Protein AF-A0A7V5I8W8-F1 (afdb_monomer)

Structure (mmCIF, N/CA/C/O backbone):
data_AF-A0A7V5I8W8-F1
#
_entry.id   AF-A0A7V5I8W8-F1
#
loop_
_atom_site.group_PDB
_atom_site.id
_atom_site.type_symbol
_atom_site.label_atom_id
_atom_site.label_alt_id
_atom_site.label_comp_id
_atom_site.label_asym_id
_atom_site.label_entity_id
_atom_site.label_seq_id
_atom_site.pdbx_PDB_ins_code
_atom_site.Cartn_x
_atom_site.Cartn_y
_atom_site.Cartn_z
_atom_site.occupancy
_atom_site.B_iso_or_equiv
_atom_site.auth_seq_id
_atom_site.auth_comp_id
_atom_site.auth_asym_id
_atom_site.auth_atom_id
_atom_site.pdbx_PDB_model_num
ATOM 1 N N . MET A 1 1 ? 27.891 -15.766 -17.440 1.00 59.84 1 MET A N 1
ATOM 2 C CA . MET A 1 1 ? 27.520 -15.844 -18.875 1.00 59.84 1 MET A CA 1
ATOM 3 C C . MET A 1 1 ? 27.123 -17.265 -19.330 1.00 59.84 1 MET A C 1
ATOM 5 O O . MET A 1 1 ? 27.283 -17.598 -20.494 1.00 59.84 1 MET A O 1
ATOM 9 N N . GLY A 1 2 ? 26.590 -18.128 -18.445 1.00 80.56 2 GLY A N 1
ATOM 10 C CA . GLY A 1 2 ? 26.249 -19.521 -18.799 1.00 80.56 2 GLY A CA 1
ATOM 11 C C . GLY A 1 2 ? 24.823 -19.731 -19.323 1.00 80.56 2 GLY A C 1
ATOM 12 O O . GLY A 1 2 ? 24.598 -20.630 -20.124 1.00 80.56 2 GLY A O 1
ATOM 13 N N . ILE A 1 3 ? 23.874 -18.893 -18.898 1.00 82.19 3 ILE A N 1
ATOM 14 C CA . ILE A 1 3 ? 22.446 -19.028 -19.232 1.00 82.19 3 ILE A CA 1
ATOM 15 C C . ILE A 1 3 ? 22.218 -18.814 -20.732 1.00 82.19 3 ILE A C 1
ATOM 17 O O . ILE A 1 3 ? 21.614 -19.659 -21.382 1.00 82.19 3 ILE A O 1
ATOM 21 N N . GLU A 1 4 ? 22.790 -17.751 -21.299 1.00 79.12 4 GLU A N 1
ATOM 22 C CA . GLU A 1 4 ? 22.712 -17.460 -22.736 1.00 79.12 4 GLU A CA 1
ATOM 23 C C . GLU A 1 4 ? 23.287 -18.600 -23.590 1.00 79.12 4 GLU A C 1
ATOM 25 O O . GLU A 1 4 ? 22.655 -19.047 -24.545 1.00 79.12 4 GLU A O 1
ATOM 30 N N . LYS A 1 5 ? 24.450 -19.139 -23.198 1.00 82.38 5 LYS A N 1
ATOM 31 C CA . LYS A 1 5 ? 25.097 -20.252 -23.902 1.00 82.38 5 LYS A CA 1
ATOM 32 C C . LYS A 1 5 ? 24.243 -21.525 -23.874 1.00 82.38 5 LYS A C 1
ATOM 34 O O . LYS A 1 5 ? 24.032 -22.136 -24.914 1.00 82.38 5 LYS A O 1
ATOM 39 N N . ARG A 1 6 ? 23.706 -21.895 -22.704 1.00 86.31 6 ARG A N 1
ATOM 40 C CA . ARG A 1 6 ? 22.826 -23.068 -22.544 1.00 86.31 6 ARG A CA 1
ATOM 41 C C . ARG A 1 6 ? 21.511 -22.934 -23.314 1.00 86.31 6 ARG A C 1
ATOM 43 O O . ARG A 1 6 ? 20.995 -23.935 -23.799 1.00 86.31 6 ARG A O 1
ATOM 50 N N . LEU A 1 7 ? 20.964 -21.721 -23.398 1.00 84.50 7 LEU A N 1
ATOM 51 C CA . LEU A 1 7 ? 19.738 -21.439 -24.144 1.00 84.50 7 LEU A CA 1
ATOM 52 C C . LEU A 1 7 ? 19.969 -21.559 -25.652 1.00 84.50 7 LEU A C 1
ATOM 54 O O . LEU A 1 7 ? 19.224 -22.286 -26.300 1.00 84.50 7 LEU A O 1
ATOM 58 N N . ARG A 1 8 ? 21.042 -20.963 -26.189 1.00 83.38 8 ARG A N 1
ATOM 59 C CA . ARG A 1 8 ? 21.397 -21.094 -27.615 1.00 83.38 8 ARG A CA 1
ATOM 60 C C . ARG A 1 8 ? 21.755 -22.526 -28.025 1.00 83.38 8 ARG A C 1
ATOM 62 O O . ARG A 1 8 ? 21.422 -22.937 -29.127 1.00 83.38 8 ARG A O 1
ATOM 69 N N . GLU A 1 9 ? 22.401 -23.300 -27.148 1.00 87.12 9 GLU A N 1
ATOM 70 C CA . GLU A 1 9 ? 22.707 -24.722 -27.400 1.00 87.12 9 GLU A CA 1
ATOM 71 C C . GLU A 1 9 ? 21.440 -25.582 -27.552 1.00 87.12 9 GLU A C 1
ATOM 73 O O . GLU A 1 9 ? 21.458 -26.590 -28.253 1.00 87.12 9 GLU A O 1
ATOM 78 N N . ARG A 1 10 ? 20.345 -25.205 -26.881 1.00 86.88 10 ARG A N 1
ATOM 79 C CA . ARG A 1 10 ? 19.112 -26.001 -26.800 1.00 86.88 10 ARG A CA 1
ATOM 80 C C . ARG A 1 10 ? 17.984 -25.465 -27.682 1.00 86.88 10 ARG A C 1
ATOM 82 O O . ARG A 1 10 ? 17.092 -26.227 -28.038 1.00 86.88 10 ARG A O 1
ATOM 89 N N . ILE A 1 11 ? 18.023 -24.179 -28.016 1.00 87.12 11 ILE A N 1
ATOM 90 C CA . ILE A 1 11 ? 17.066 -23.478 -28.871 1.00 87.12 11 ILE A CA 1
ATOM 91 C C . ILE A 1 11 ? 17.888 -22.567 -29.807 1.00 87.12 11 ILE A C 1
ATOM 93 O O . ILE A 1 11 ? 18.217 -21.435 -29.439 1.00 87.12 11 ILE A O 1
ATOM 97 N N . PRO A 1 12 ? 18.280 -23.062 -30.995 1.00 80.94 12 PRO A N 1
ATOM 98 C CA . PRO A 1 12 ? 19.233 -22.379 -31.876 1.00 80.94 12 PRO A CA 1
ATOM 99 C C . PRO A 1 12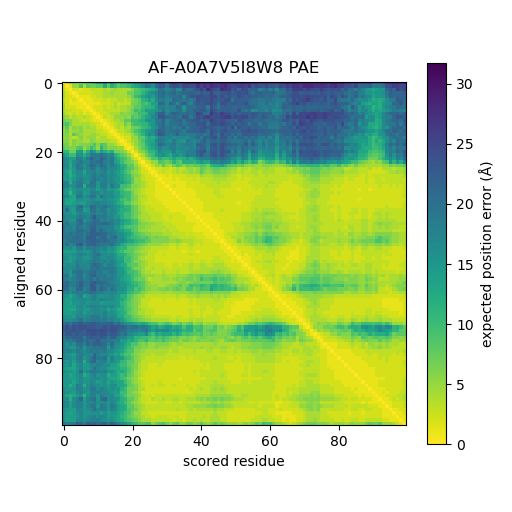 ? 18.681 -21.111 -32.552 1.00 80.94 12 PRO A C 1
ATOM 101 O O . PRO A 1 12 ? 19.453 -20.356 -33.132 1.00 80.94 12 PRO A O 1
ATOM 104 N N . GLU A 1 13 ? 17.374 -20.850 -32.461 1.00 89.62 13 GLU A N 1
ATOM 105 C CA . GLU A 1 13 ? 16.707 -19.651 -32.999 1.00 89.62 13 GLU A CA 1
ATOM 106 C C . GLU A 1 13 ? 16.739 -18.428 -32.054 1.00 89.62 13 GLU A C 1
ATOM 108 O O . GLU A 1 13 ? 16.243 -17.362 -32.409 1.00 89.62 13 GLU A O 1
ATOM 113 N N . ILE A 1 14 ? 17.331 -18.539 -30.854 1.00 82.69 14 ILE A N 1
ATOM 114 C CA . ILE A 1 14 ? 17.431 -17.413 -29.906 1.00 82.69 14 ILE A CA 1
ATOM 115 C C . ILE A 1 14 ? 18.504 -16.412 -30.357 1.00 82.69 14 ILE A C 1
ATOM 117 O O . ILE A 1 14 ? 19.706 -16.665 -30.241 1.00 82.69 14 ILE A O 1
ATOM 121 N N . GLU A 1 15 ? 18.059 -15.229 -30.778 1.00 81.25 15 GLU A N 1
ATOM 122 C CA . GLU A 1 15 ? 18.922 -14.125 -31.213 1.00 81.25 15 GLU A CA 1
ATOM 123 C C . GLU A 1 15 ? 19.662 -13.461 -30.032 1.00 81.25 15 GLU A C 1
ATOM 125 O O . GLU A 1 15 ? 20.892 -13.342 -30.033 1.00 81.25 15 GLU A O 1
ATOM 130 N N . 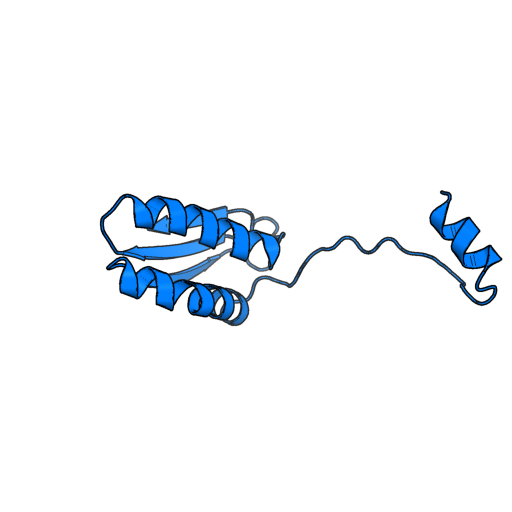SER A 1 16 ? 18.948 -13.100 -28.959 1.00 77.44 16 SER A N 1
ATOM 131 C CA . SER A 1 16 ? 19.538 -12.496 -27.756 1.00 77.44 16 SER A CA 1
ATOM 132 C C . SER A 1 16 ? 18.791 -12.878 -26.478 1.00 77.44 16 SER A C 1
ATOM 134 O O . SER A 1 16 ? 17.595 -13.162 -26.495 1.00 77.44 16 SER A O 1
ATOM 136 N N . VAL A 1 17 ? 19.516 -12.905 -25.357 1.00 77.19 17 VAL A N 1
ATOM 137 C CA . VAL A 1 17 ? 18.947 -13.128 -24.026 1.00 77.19 17 VAL A CA 1
ATOM 138 C C . VAL A 1 17 ? 19.166 -11.860 -23.219 1.00 77.19 17 VAL A C 1
ATOM 140 O O . VAL A 1 17 ? 20.302 -11.492 -22.931 1.00 77.19 17 VAL A O 1
ATOM 143 N N . VAL A 1 18 ? 18.075 -11.197 -22.848 1.00 77.75 18 VAL A N 1
ATOM 144 C CA . VAL A 1 18 ? 18.115 -9.999 -22.007 1.00 77.75 18 VAL A CA 1
ATOM 145 C C . VAL A 1 18 ? 17.636 -10.374 -20.613 1.00 77.75 18 VAL A C 1
ATOM 147 O O . VAL A 1 18 ? 16.585 -10.993 -20.451 1.00 77.75 18 VAL A O 1
ATOM 150 N N . ALA A 1 19 ? 18.415 -10.009 -19.597 1.00 67.50 19 ALA A N 1
ATOM 151 C CA . ALA A 1 19 ? 17.939 -10.050 -18.224 1.00 67.50 19 ALA A CA 1
ATOM 152 C C . ALA A 1 19 ? 16.940 -8.903 -18.044 1.00 67.50 19 ALA A C 1
ATOM 154 O O . ALA A 1 19 ? 17.321 -7.736 -18.086 1.00 67.50 19 ALA A O 1
ATOM 155 N N . VAL A 1 20 ? 15.662 -9.236 -17.889 1.00 71.25 20 VAL A N 1
ATOM 156 C CA . VAL A 1 20 ? 14.655 -8.256 -17.490 1.00 71.25 20 VAL A CA 1
ATOM 157 C C . VAL A 1 20 ? 14.853 -8.026 -15.997 1.00 71.25 20 VAL A C 1
ATOM 159 O O . VAL A 1 20 ? 14.684 -8.951 -15.204 1.00 71.25 20 VAL A O 1
ATOM 162 N N . GLU A 1 21 ? 15.261 -6.819 -15.608 1.00 63.62 21 GLU A N 1
ATOM 163 C CA . GLU A 1 21 ? 15.093 -6.408 -14.218 1.00 63.62 21 GLU A CA 1
ATOM 164 C C . GLU A 1 21 ? 13.589 -6.389 -13.947 1.00 63.62 21 GLU A C 1
ATOM 166 O O . GLU A 1 21 ? 12.836 -5.757 -14.689 1.00 63.62 21 GLU A O 1
ATOM 171 N N . ASP A 1 22 ? 13.148 -7.110 -12.916 1.00 59.59 22 ASP A N 1
ATOM 172 C CA . ASP A 1 22 ? 11.788 -7.032 -12.384 1.00 59.59 22 ASP A CA 1
ATOM 173 C C . ASP A 1 22 ? 11.579 -5.607 -11.836 1.00 59.59 22 ASP A C 1
ATOM 175 O O . ASP A 1 22 ? 11.635 -5.343 -10.637 1.00 59.59 22 ASP A O 1
ATOM 179 N N . ALA A 1 23 ? 11.381 -4.638 -12.734 1.00 60.78 23 ALA A N 1
ATOM 180 C CA . ALA A 1 23 ? 11.102 -3.248 -12.386 1.00 60.78 23 ALA A CA 1
ATOM 181 C C . ALA A 1 23 ? 9.732 -3.109 -11.691 1.00 60.78 23 ALA A C 1
ATOM 183 O O . ALA A 1 23 ? 9.392 -2.033 -11.190 1.00 60.78 23 ALA A O 1
ATOM 184 N N . GLY A 1 24 ? 8.976 -4.214 -11.642 1.00 70.19 24 GLY A N 1
ATOM 185 C CA . GLY A 1 24 ? 7.605 -4.310 -11.182 1.00 70.19 24 GLY A CA 1
ATOM 186 C C . GLY A 1 24 ? 6.665 -3.440 -12.001 1.00 70.19 24 GLY A C 1
ATOM 187 O O . GLY A 1 24 ? 7.010 -2.903 -13.054 1.00 70.19 24 GLY A O 1
ATOM 188 N N . GLU A 1 25 ? 5.438 -3.320 -11.513 1.00 81.44 25 GLU A N 1
ATOM 189 C CA . GLU A 1 25 ? 4.448 -2.450 -12.134 1.00 81.44 25 GLU A CA 1
ATOM 190 C C . GLU A 1 25 ? 4.730 -0.983 -11.775 1.00 81.44 25 GLU A C 1
ATOM 192 O O . GLU A 1 25 ? 5.311 -0.680 -10.726 1.00 81.44 25 GLU A O 1
ATOM 197 N N . GLN A 1 26 ? 4.323 -0.048 -12.638 1.00 83.75 26 GLN A N 1
ATOM 198 C CA . GLN A 1 26 ? 4.374 1.370 -12.289 1.00 83.75 26 GLN A CA 1
ATOM 199 C C . GLN A 1 26 ? 3.369 1.656 -11.162 1.00 83.75 26 GLN A C 1
ATOM 201 O O . GLN A 1 26 ? 2.233 1.182 -11.229 1.00 83.75 26 GLN A O 1
ATOM 206 N N . PRO A 1 27 ? 3.756 2.409 -10.118 1.00 87.81 27 PRO A N 1
ATOM 207 C CA . PRO A 1 27 ? 2.853 2.708 -9.017 1.00 87.81 27 PRO A CA 1
ATOM 208 C C . PRO A 1 27 ? 1.681 3.563 -9.506 1.00 87.81 27 PRO A C 1
ATOM 210 O O . PRO A 1 27 ? 1.868 4.701 -9.916 1.00 87.81 27 PRO A O 1
ATOM 213 N N . SER A 1 28 ? 0.466 3.030 -9.425 1.00 90.81 28 SER A N 1
ATOM 214 C CA . SER A 1 28 ? -0.775 3.742 -9.743 1.00 90.81 28 SER A CA 1
ATOM 215 C C . SER A 1 28 ? -1.708 3.746 -8.533 1.00 90.81 28 SER A C 1
ATOM 217 O O . SER A 1 28 ? -1.621 2.869 -7.671 1.00 90.81 28 SER A O 1
ATOM 219 N N . SER A 1 29 ? -2.606 4.729 -8.454 1.00 91.31 29 SER A N 1
ATOM 220 C CA . SER A 1 29 ? -3.609 4.790 -7.381 1.00 91.31 29 SER A CA 1
ATOM 221 C C . SER A 1 29 ? -4.485 3.542 -7.361 1.00 91.31 29 SER A C 1
ATOM 223 O O . SER A 1 29 ? -4.689 2.954 -6.304 1.00 91.31 29 SER A O 1
ATOM 225 N N . GLU A 1 30 ? -4.932 3.098 -8.533 1.00 92.75 30 GLU A N 1
ATOM 226 C CA . GLU A 1 30 ? -5.742 1.892 -8.693 1.00 92.75 30 GLU A CA 1
ATOM 227 C C . GLU A 1 30 ? -4.980 0.632 -8.266 1.00 92.75 30 GLU A C 1
ATOM 229 O O . GLU A 1 30 ? -5.504 -0.190 -7.518 1.00 92.75 30 GLU A O 1
ATOM 234 N N . GLY A 1 31 ? -3.713 0.503 -8.664 1.00 92.06 31 GLY A N 1
ATOM 235 C CA . GLY A 1 31 ? -2.884 -0.634 -8.281 1.00 92.06 31 GLY A CA 1
ATOM 236 C C . GLY A 1 31 ? -2.606 -0.683 -6.775 1.00 92.06 31 GLY A C 1
ATOM 237 O O . GLY A 1 31 ? -2.642 -1.755 -6.169 1.00 92.06 31 GLY A O 1
ATOM 238 N N . VAL A 1 32 ? -2.359 0.469 -6.144 1.00 93.12 32 VAL A N 1
ATOM 239 C CA . VAL A 1 32 ? -2.214 0.547 -4.683 1.00 93.12 32 VAL A CA 1
ATOM 240 C C . VAL A 1 32 ? -3.531 0.185 -3.998 1.00 93.12 32 VAL A C 1
ATOM 242 O O . VAL A 1 32 ? -3.517 -0.616 -3.065 1.00 93.12 32 VAL A O 1
ATOM 245 N N . GLU A 1 33 ? -4.665 0.692 -4.482 1.00 94.44 33 GLU A N 1
ATOM 246 C CA . GLU A 1 33 ? -5.989 0.393 -3.928 1.00 94.44 33 GLU A CA 1
ATOM 247 C C . GLU A 1 33 ? -6.314 -1.109 -3.990 1.00 94.44 33 GLU A C 1
ATOM 249 O O . GLU A 1 33 ? -6.745 -1.683 -2.992 1.00 94.44 33 GLU A O 1
ATOM 254 N N . GLN A 1 34 ? -5.983 -1.791 -5.092 1.00 94.19 34 GLN A N 1
ATOM 255 C CA . GLN A 1 34 ? -6.129 -3.249 -5.203 1.00 94.19 34 GLN A CA 1
ATOM 256 C C . GLN A 1 34 ? -5.310 -4.014 -4.152 1.00 94.19 34 GLN A C 1
ATOM 258 O O . GLN A 1 34 ? -5.740 -5.059 -3.655 1.00 94.19 34 GLN A O 1
ATOM 263 N N . VAL A 1 35 ? -4.119 -3.521 -3.799 1.00 93.56 35 VAL A N 1
ATOM 264 C CA . VAL A 1 35 ? -3.314 -4.109 -2.717 1.00 93.56 35 VAL A CA 1
ATOM 265 C C . VAL A 1 35 ? -3.970 -3.848 -1.358 1.00 93.56 35 VAL A C 1
ATOM 267 O O . VAL A 1 35 ? -4.003 -4.747 -0.513 1.00 93.56 35 VAL A O 1
ATOM 270 N N . LEU A 1 36 ? -4.520 -2.648 -1.147 1.00 93.56 36 LEU A N 1
ATOM 271 C CA . LEU A 1 36 ? -5.239 -2.293 0.079 1.00 93.56 36 LEU A CA 1
ATOM 272 C C . LEU A 1 36 ? -6.514 -3.133 0.262 1.00 93.56 36 LEU A C 1
ATOM 274 O O . LEU A 1 36 ? -6.797 -3.591 1.371 1.00 93.56 36 LEU A O 1
ATOM 278 N N . ASP A 1 37 ? -7.244 -3.427 -0.809 1.00 94.44 37 ASP A N 1
ATOM 279 C CA . ASP A 1 37 ? -8.445 -4.264 -0.761 1.00 94.44 37 ASP A CA 1
ATOM 280 C C . ASP A 1 37 ? -8.175 -5.684 -0.263 1.00 94.44 37 ASP A C 1
ATOM 282 O O . ASP A 1 37 ? -8.998 -6.261 0.449 1.00 94.44 37 ASP A O 1
ATOM 286 N N . GLN A 1 38 ? -6.989 -6.228 -0.531 1.00 91.50 38 GLN A N 1
ATOM 287 C CA . GLN A 1 38 ? -6.605 -7.548 -0.032 1.00 91.50 38 GLN A CA 1
ATOM 288 C C . GLN A 1 38 ? -6.329 -7.562 1.477 1.00 91.50 38 GLN A C 1
ATOM 290 O O . GLN A 1 38 ? -6.491 -8.598 2.122 1.00 91.50 38 GLN A O 1
ATOM 295 N N . VAL A 1 39 ? -5.900 -6.437 2.058 1.00 90.00 39 VAL A N 1
ATOM 296 C CA . VAL A 1 39 ? -5.572 -6.338 3.494 1.00 90.00 39 VAL A CA 1
ATOM 297 C C . VAL A 1 39 ? -6.749 -5.848 4.342 1.00 90.00 39 VAL A C 1
ATOM 299 O O . VAL A 1 39 ? -6.817 -6.153 5.535 1.00 90.00 39 VAL A O 1
ATOM 302 N N . ARG A 1 40 ? -7.710 -5.131 3.743 1.00 91.25 40 ARG A N 1
ATOM 303 C CA . ARG A 1 40 ? -8.906 -4.595 4.417 1.00 91.25 40 ARG A CA 1
ATOM 304 C C . ARG A 1 40 ? -9.702 -5.630 5.224 1.00 91.25 40 ARG A C 1
ATOM 306 O O . ARG A 1 40 ? -10.099 -5.288 6.339 1.00 91.25 40 ARG A O 1
ATOM 313 N N . PRO A 1 41 ? -9.929 -6.872 4.752 1.00 90.25 41 PRO A N 1
ATOM 314 C CA . PRO A 1 41 ? -10.631 -7.885 5.538 1.00 90.25 41 PRO A CA 1
ATOM 315 C C . PRO A 1 41 ? -9.946 -8.176 6.878 1.00 90.25 41 PRO A C 1
ATOM 317 O O . PRO A 1 41 ? -10.611 -8.243 7.909 1.00 90.25 41 PRO A O 1
ATOM 320 N N . PHE A 1 42 ? -8.613 -8.270 6.884 1.00 85.56 42 PHE A N 1
ATOM 321 C CA . PHE A 1 42 ? -7.831 -8.525 8.096 1.00 85.56 42 PHE A CA 1
ATOM 322 C C . PHE A 1 42 ? -7.871 -7.335 9.055 1.00 85.56 42 PHE A C 1
ATOM 324 O O . PHE A 1 42 ? -8.016 -7.516 10.263 1.00 85.56 42 PHE A O 1
ATOM 331 N N . LEU A 1 43 ? -7.801 -6.114 8.517 1.00 87.44 43 LEU A N 1
ATOM 332 C CA . LEU A 1 43 ? -7.914 -4.892 9.310 1.00 87.44 43 LEU A CA 1
ATOM 333 C C . LEU A 1 43 ? -9.290 -4.754 9.961 1.00 87.44 43 LEU A C 1
ATOM 335 O O . LEU A 1 43 ? -9.355 -4.446 11.147 1.00 87.44 43 LEU A O 1
ATOM 339 N N . LYS A 1 44 ? -10.376 -5.068 9.241 1.00 88.38 44 LYS A N 1
ATOM 340 C CA . LYS A 1 44 ? -11.734 -5.050 9.808 1.00 88.38 44 LYS A CA 1
ATOM 341 C C . LYS A 1 44 ? -11.866 -5.974 11.019 1.00 88.38 44 LYS A C 1
ATOM 343 O O . LYS A 1 44 ? -12.464 -5.575 12.012 1.00 88.38 44 LYS A O 1
ATOM 348 N N . ILE A 1 45 ? -11.283 -7.174 10.961 1.00 86.88 45 ILE A N 1
ATOM 349 C CA . ILE A 1 45 ? -11.283 -8.126 12.087 1.00 86.88 45 ILE A CA 1
ATOM 350 C C . ILE A 1 45 ? -10.449 -7.586 13.257 1.00 86.88 45 ILE A C 1
ATOM 352 O O . ILE A 1 45 ? -10.844 -7.717 14.411 1.00 86.88 45 ILE A O 1
ATOM 356 N N . ALA A 1 46 ? -9.316 -6.947 12.962 1.00 84.62 46 ALA A N 1
ATOM 357 C CA . ALA A 1 46 ? -8.433 -6.347 13.960 1.00 84.62 46 ALA A CA 1
ATOM 358 C C . ALA A 1 46 ? -8.935 -4.999 14.524 1.00 84.62 46 ALA A C 1
ATOM 360 O O . ALA A 1 46 ? -8.246 -4.403 15.351 1.00 84.62 46 ALA A O 1
ATOM 361 N N . GLY A 1 47 ? -10.100 -4.501 14.088 1.00 86.75 47 GLY A N 1
ATOM 362 C CA . GLY A 1 47 ? -10.650 -3.214 14.528 1.00 86.75 47 GLY A CA 1
ATOM 363 C C . GLY A 1 47 ? -9.931 -1.989 13.949 1.00 86.75 47 GLY A C 1
ATOM 364 O O . GLY A 1 47 ? -9.885 -0.944 14.593 1.00 86.75 47 GLY A O 1
ATOM 365 N N . GLY A 1 48 ? -9.344 -2.115 12.758 1.00 89.62 48 GLY A N 1
ATOM 366 C CA . GLY A 1 48 ? -8.670 -1.034 12.041 1.00 89.62 48 GLY A CA 1
ATOM 367 C C . GLY A 1 48 ? -9.195 -0.818 10.621 1.00 89.62 48 GLY A C 1
ATOM 368 O O . GLY A 1 48 ? -9.960 -1.619 10.080 1.00 89.62 48 GLY A O 1
ATOM 369 N N . SER A 1 49 ? -8.757 0.269 9.989 1.00 91.12 49 SER A N 1
ATOM 370 C CA . SER A 1 49 ? -9.043 0.572 8.582 1.00 91.12 49 SER A CA 1
ATOM 371 C C . SER A 1 49 ? -7.827 1.174 7.890 1.00 91.12 49 SER A C 1
ATOM 373 O O . SER A 1 49 ? -6.960 1.750 8.544 1.00 91.12 49 SER A O 1
ATOM 375 N N . ILE A 1 50 ? -7.764 1.039 6.564 1.00 93.44 50 ILE A N 1
ATOM 376 C CA . ILE A 1 50 ? -6.717 1.656 5.751 1.00 93.44 50 ILE A CA 1
ATOM 377 C C . ILE A 1 50 ? -7.291 2.345 4.521 1.00 93.44 50 ILE A C 1
ATOM 379 O O . ILE A 1 50 ? -8.148 1.791 3.824 1.00 93.44 50 ILE A O 1
ATOM 383 N N . GLU A 1 51 ? -6.774 3.539 4.256 1.00 93.56 51 GLU A N 1
ATOM 384 C CA . GLU A 1 51 ? -7.169 4.392 3.140 1.00 93.56 51 GLU A CA 1
ATOM 385 C C . GLU A 1 51 ? -5.928 4.983 2.465 1.00 93.56 51 GLU A C 1
ATOM 387 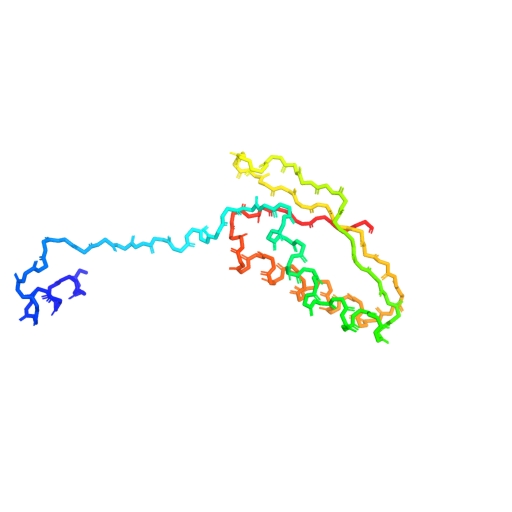O O . GLU A 1 51 ? -4.962 5.364 3.134 1.00 93.56 51 GLU A O 1
ATOM 392 N N . LEU A 1 52 ? -5.955 5.071 1.135 1.00 94.62 52 LEU A N 1
ATOM 393 C CA . LEU A 1 52 ? -4.966 5.818 0.368 1.00 94.62 52 LEU A CA 1
ATOM 394 C C . LEU A 1 52 ? -5.279 7.315 0.470 1.00 94.62 52 LEU A C 1
ATOM 396 O O . LEU A 1 52 ? -6.343 7.756 0.049 1.00 94.62 52 LEU A O 1
ATOM 400 N N . VAL A 1 53 ? -4.356 8.098 1.029 1.00 95.44 53 VAL A N 1
ATOM 401 C CA . VAL A 1 53 ? -4.527 9.551 1.189 1.00 95.44 53 VAL A CA 1
ATOM 402 C C . VAL A 1 53 ? -4.049 10.279 -0.055 1.00 95.44 53 VAL A C 1
ATOM 404 O O . VAL A 1 53 ? -4.760 11.107 -0.618 1.00 95.44 53 VAL A O 1
ATOM 407 N N . SER A 1 54 ? -2.815 10.001 -0.469 1.00 93.50 54 SER A N 1
ATOM 408 C CA . SER A 1 54 ? -2.207 10.646 -1.625 1.00 93.50 54 SER A CA 1
ATOM 409 C C . SER A 1 54 ? -0.976 9.893 -2.107 1.00 93.50 54 SER A C 1
ATOM 411 O O . SER A 1 54 ? -0.362 9.102 -1.387 1.00 93.50 54 SER A O 1
ATOM 413 N N . MET A 1 55 ? -0.609 10.182 -3.347 1.00 93.06 55 MET A N 1
ATOM 414 C CA . MET A 1 55 ? 0.555 9.643 -4.026 1.00 93.06 55 MET A CA 1
ATOM 415 C C . MET A 1 55 ? 1.342 10.810 -4.615 1.00 93.06 55 MET A C 1
ATOM 417 O O . MET A 1 55 ? 0.789 11.609 -5.367 1.00 93.06 55 MET A O 1
ATOM 421 N N . THR A 1 56 ? 2.619 10.924 -4.256 1.00 92.00 56 THR A N 1
ATOM 422 C CA . THR A 1 56 ? 3.481 12.051 -4.644 1.00 92.00 56 THR A CA 1
ATOM 423 C C . THR A 1 56 ? 4.704 11.534 -5.391 1.00 92.00 56 THR A C 1
ATOM 425 O O . THR A 1 56 ? 5.220 10.466 -5.064 1.00 92.00 56 THR A O 1
ATOM 428 N N . ASN A 1 57 ? 5.199 12.301 -6.370 1.00 87.50 57 ASN A N 1
ATOM 429 C CA . ASN A 1 57 ? 6.388 11.964 -7.167 1.00 87.50 57 ASN A CA 1
ATOM 430 C C . ASN A 1 57 ? 6.302 10.594 -7.867 1.00 87.50 57 ASN A C 1
ATOM 432 O O . ASN A 1 57 ? 7.307 9.896 -7.975 1.00 87.50 57 ASN A O 1
ATOM 436 N N . ILE A 1 58 ? 5.114 10.206 -8.339 1.00 85.81 58 ILE A N 1
ATOM 437 C CA . ILE A 1 58 ? 4.865 8.892 -8.955 1.00 85.81 58 ILE A CA 1
ATOM 438 C C . ILE A 1 58 ? 5.707 8.651 -10.208 1.00 85.81 58 ILE A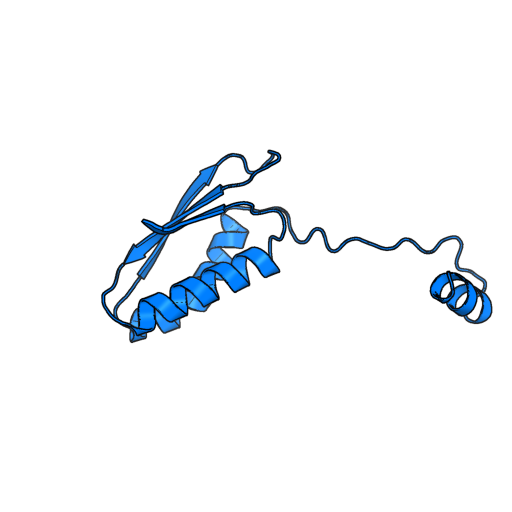 C 1
ATOM 440 O O . ILE A 1 58 ? 6.312 7.589 -10.338 1.00 85.81 58 ILE A O 1
ATOM 444 N N . ASP A 1 59 ? 5.840 9.665 -11.058 1.00 83.50 59 ASP A N 1
ATOM 445 C CA . ASP A 1 59 ? 6.701 9.617 -12.247 1.00 83.50 59 ASP A CA 1
ATOM 446 C C . ASP A 1 59 ? 8.171 9.959 -11.937 1.00 83.50 59 ASP A C 1
ATOM 448 O O . ASP A 1 59 ? 9.043 9.899 -12.805 1.00 83.50 59 ASP A O 1
ATOM 452 N N . GLY A 1 60 ? 8.457 10.343 -10.691 1.00 83.12 60 GLY A N 1
ATOM 453 C CA . GLY A 1 60 ? 9.760 10.809 -10.243 1.00 83.12 60 GLY A CA 1
ATOM 454 C C . GLY A 1 60 ? 10.708 9.690 -9.791 1.00 83.12 60 GLY A C 1
ATOM 455 O O . GLY A 1 60 ? 10.374 8.503 -9.800 1.00 83.12 60 GLY A O 1
ATOM 456 N N . PRO A 1 61 ? 11.922 10.063 -9.348 1.00 82.62 61 PRO A N 1
ATOM 457 C CA . PRO A 1 61 ? 12.918 9.109 -8.861 1.00 82.62 61 PRO A CA 1
ATOM 458 C C . PRO A 1 61 ? 12.579 8.528 -7.479 1.00 82.62 61 PRO A C 1
ATOM 460 O O . PRO A 1 61 ? 13.117 7.487 -7.114 1.00 82.62 61 PRO A O 1
ATOM 463 N N . ALA A 1 62 ? 11.701 9.183 -6.709 1.00 86.31 62 ALA A N 1
ATOM 464 C CA . ALA A 1 62 ? 11.318 8.755 -5.365 1.00 86.31 62 ALA A CA 1
ATOM 465 C C . ALA A 1 62 ? 9.795 8.861 -5.136 1.00 86.31 62 ALA A C 1
ATOM 467 O O . ALA A 1 62 ? 9.341 9.802 -4.480 1.00 86.31 62 ALA A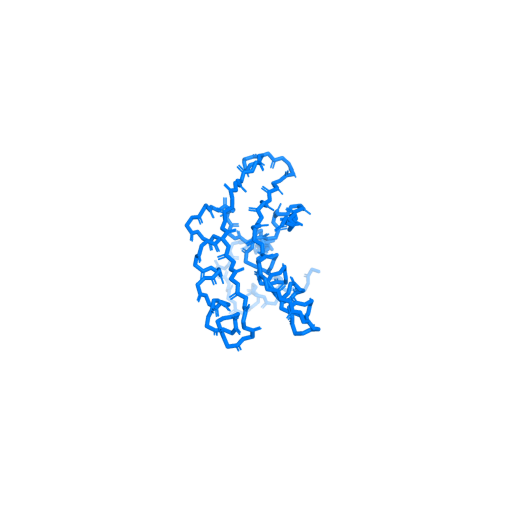 O 1
ATOM 468 N N . PRO A 1 63 ? 9.003 7.908 -5.662 1.00 91.62 63 PRO A N 1
ATOM 469 C CA . PRO A 1 63 ? 7.572 7.814 -5.399 1.00 91.62 63 PRO A CA 1
ATOM 470 C C . PRO A 1 63 ? 7.276 7.622 -3.910 1.00 91.62 63 PRO A C 1
ATOM 472 O O . PRO A 1 63 ? 7.881 6.771 -3.245 1.00 91.62 63 PRO A O 1
ATOM 475 N N . VAL A 1 64 ? 6.314 8.392 -3.405 1.00 93.69 64 VAL A N 1
ATOM 476 C CA . VAL A 1 64 ? 5.861 8.353 -2.012 1.00 93.69 64 VAL A CA 1
ATOM 477 C C . VAL A 1 64 ? 4.372 8.043 -1.965 1.00 93.69 64 VAL A C 1
ATOM 479 O O . VAL A 1 64 ? 3.575 8.688 -2.646 1.00 93.69 64 VAL A O 1
ATOM 482 N N . VAL A 1 65 ? 3.997 7.078 -1.127 1.00 95.25 65 VAL A N 1
ATOM 483 C CA . VAL A 1 65 ? 2.597 6.717 -0.873 1.00 95.25 65 VAL A CA 1
ATOM 484 C C . VAL A 1 65 ? 2.226 7.091 0.555 1.00 95.25 65 VAL A C 1
ATOM 486 O O . VAL A 1 65 ? 2.863 6.629 1.502 1.00 95.25 65 VAL A O 1
ATOM 489 N N . ASN A 1 66 ? 1.189 7.911 0.710 1.00 95.50 66 ASN A N 1
ATOM 490 C CA . ASN A 1 66 ? 0.640 8.295 2.005 1.00 95.50 66 ASN A CA 1
ATOM 491 C C . ASN A 1 66 ? -0.616 7.472 2.280 1.00 95.50 66 ASN A C 1
ATOM 493 O O . ASN A 1 66 ? -1.598 7.550 1.540 1.00 95.50 66 ASN A O 1
ATOM 497 N N . LEU A 1 67 ? -0.580 6.691 3.352 1.00 95.19 67 LEU A N 1
ATOM 498 C CA . LEU A 1 67 ? -1.670 5.835 3.797 1.00 95.19 67 LEU A CA 1
ATOM 499 C C . LEU A 1 67 ? -2.155 6.315 5.158 1.00 95.19 67 LEU A C 1
ATOM 501 O O . LEU A 1 67 ? -1.349 6.610 6.039 1.00 95.19 67 LEU A O 1
ATOM 505 N N . ARG A 1 68 ? -3.468 6.344 5.349 1.00 93.88 68 ARG A N 1
ATOM 506 C CA . ARG A 1 68 ? -4.073 6.564 6.658 1.00 93.88 68 ARG A CA 1
ATOM 507 C C . ARG A 1 68 ? -4.438 5.217 7.242 1.00 93.88 68 ARG A C 1
ATOM 509 O O . ARG A 1 68 ? -5.246 4.501 6.654 1.00 93.88 68 ARG A O 1
ATOM 516 N N . LEU A 1 69 ? -3.834 4.867 8.370 1.00 91.88 69 LEU A N 1
ATOM 517 C CA . LEU A 1 69 ? -4.076 3.596 9.049 1.00 91.88 69 LEU A CA 1
ATOM 518 C C . LEU A 1 69 ? -4.696 3.877 10.412 1.00 91.88 69 LEU A C 1
ATOM 520 O O . LEU A 1 69 ? -4.047 4.426 11.297 1.00 91.88 69 LEU A O 1
ATOM 524 N N . THR A 1 70 ? -5.948 3.470 10.590 1.00 89.88 70 THR A N 1
ATOM 525 C CA . THR A 1 70 ? -6.654 3.595 11.867 1.00 89.88 70 THR A CA 1
ATOM 526 C C . THR A 1 70 ? -6.740 2.246 12.577 1.00 89.88 70 THR A C 1
ATOM 528 O O . THR A 1 70 ? -6.644 1.189 11.949 1.00 89.88 70 THR A O 1
ATOM 531 N N . GLY A 1 71 ? -6.933 2.285 13.895 1.00 83.69 71 GLY A N 1
ATOM 532 C CA . GLY A 1 71 ? -7.054 1.106 14.752 1.00 83.69 71 GLY A CA 1
ATOM 533 C C . GLY A 1 71 ? -6.001 1.079 15.858 1.00 83.69 71 GLY A C 1
ATOM 534 O O . GLY A 1 71 ? -4.945 1.702 15.759 1.00 83.69 71 GLY A O 1
ATOM 535 N N . THR A 1 72 ? -6.292 0.354 16.935 1.00 71.88 72 THR A N 1
ATOM 536 C CA . THR A 1 72 ? -5.435 0.282 18.126 1.00 71.88 72 THR A CA 1
ATOM 537 C C . THR A 1 72 ? -5.155 -1.170 18.492 1.00 71.88 72 THR A C 1
ATOM 539 O O . THR A 1 72 ? -6.085 -1.927 18.752 1.00 71.88 72 THR A O 1
ATOM 542 N N . GLY A 1 73 ? -3.880 -1.566 18.540 1.00 73.25 73 GLY A N 1
ATOM 543 C CA . GLY A 1 73 ? -3.470 -2.896 19.001 1.00 73.25 73 GLY A CA 1
ATOM 544 C C . GLY A 1 73 ? -2.157 -3.380 18.383 1.00 73.25 73 GLY A C 1
ATOM 545 O O . GLY A 1 73 ? -1.729 -2.891 17.338 1.00 73.25 73 GLY A O 1
ATOM 546 N N . ALA A 1 74 ? -1.524 -4.377 19.011 1.00 74.50 74 ALA A N 1
ATOM 547 C CA . ALA A 1 74 ? -0.280 -4.980 18.514 1.00 74.50 74 ALA A CA 1
ATOM 548 C C . ALA A 1 74 ? -0.437 -5.583 17.103 1.00 74.50 74 ALA A C 1
ATOM 550 O O . ALA A 1 74 ? 0.479 -5.501 16.287 1.00 74.50 74 ALA A O 1
ATOM 551 N N . ALA A 1 75 ? -1.629 -6.103 16.786 1.00 74.31 75 ALA A N 1
ATOM 552 C CA . ALA A 1 75 ? -1.957 -6.650 15.472 1.00 74.31 75 ALA A CA 1
ATOM 553 C C . ALA A 1 75 ? -1.798 -5.618 14.337 1.00 74.31 75 ALA A C 1
ATOM 555 O O . ALA A 1 75 ? -1.328 -5.964 13.256 1.00 74.31 75 ALA A O 1
ATOM 556 N N . ILE A 1 76 ? -2.106 -4.340 14.585 1.00 81.00 76 ILE A N 1
ATOM 557 C CA . ILE A 1 76 ? -2.020 -3.277 13.571 1.00 81.00 76 ILE A CA 1
ATOM 558 C C . ILE A 1 76 ? -0.564 -2.993 13.172 1.00 81.00 76 ILE A C 1
ATOM 560 O O . ILE A 1 76 ? -0.289 -2.729 12.002 1.00 81.00 76 ILE A O 1
ATOM 564 N N . GLN A 1 77 ? 0.390 -3.117 14.104 1.00 83.62 77 GLN A N 1
ATOM 565 C CA . GLN A 1 77 ? 1.816 -2.948 13.795 1.00 83.62 77 GLN A CA 1
ATOM 566 C C . GLN A 1 77 ? 2.332 -4.059 12.874 1.00 83.62 77 GLN A C 1
ATOM 568 O O . GLN A 1 77 ? 3.035 -3.777 11.905 1.00 83.62 77 GLN A O 1
ATOM 573 N N . SER A 1 78 ? 1.934 -5.312 13.114 1.00 84.25 78 SER A N 1
ATOM 574 C CA . SER A 1 78 ? 2.266 -6.428 12.219 1.00 84.25 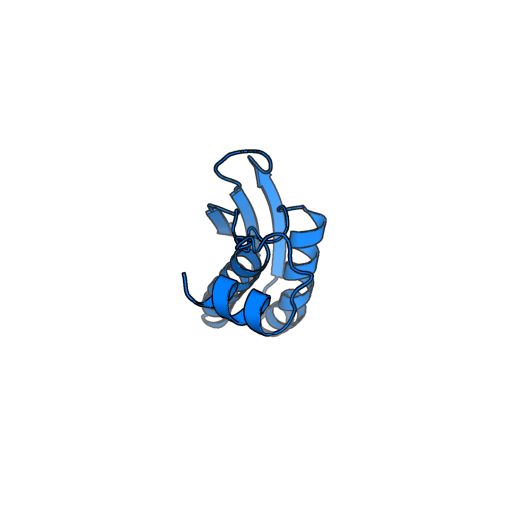78 SER A CA 1
ATOM 575 C C . SER A 1 78 ? 1.638 -6.250 10.834 1.00 84.25 78 SER A C 1
ATOM 577 O O . SER A 1 78 ? 2.297 -6.474 9.820 1.00 84.25 78 SER A O 1
ATOM 579 N N . VAL A 1 79 ? 0.392 -5.771 10.776 1.00 86.06 79 VAL A N 1
ATOM 580 C CA . VAL A 1 79 ? -0.298 -5.511 9.506 1.00 86.06 79 VAL A CA 1
ATOM 581 C C . VAL A 1 79 ? 0.365 -4.370 8.727 1.00 86.06 79 VAL A C 1
ATOM 583 O O . VAL A 1 79 ? 0.508 -4.475 7.513 1.00 86.06 79 VAL A O 1
ATOM 586 N N . LYS A 1 80 ? 0.865 -3.322 9.392 1.00 88.81 80 LYS A N 1
ATOM 587 C CA . LYS A 1 80 ? 1.624 -2.229 8.751 1.00 88.81 80 LYS A CA 1
ATOM 588 C C . LYS A 1 80 ? 2.860 -2.733 7.996 1.00 88.81 80 LYS A C 1
ATOM 590 O O . LYS A 1 80 ? 3.136 -2.280 6.879 1.00 88.81 80 LYS A O 1
ATOM 595 N N . VAL A 1 81 ? 3.594 -3.677 8.588 1.00 90.00 81 VAL A N 1
ATOM 596 C CA . VAL A 1 81 ? 4.757 -4.313 7.948 1.00 90.00 81 VAL A CA 1
ATOM 597 C C . VAL A 1 81 ? 4.319 -5.117 6.724 1.00 90.00 81 VAL A C 1
ATOM 599 O O . VAL A 1 81 ? 4.910 -4.973 5.654 1.00 90.00 81 VAL A O 1
ATOM 602 N N . GLU A 1 82 ? 3.247 -5.898 6.850 1.00 90.69 82 GLU A N 1
ATOM 603 C CA . GLU A 1 82 ? 2.709 -6.709 5.753 1.00 90.69 82 GLU A CA 1
ATOM 604 C C . GLU A 1 82 ? 2.205 -5.850 4.582 1.00 90.69 82 GLU A C 1
ATOM 606 O O . GLU A 1 82 ? 2.527 -6.128 3.427 1.00 90.69 82 GLU A O 1
ATOM 611 N N . ILE A 1 83 ? 1.488 -4.758 4.859 1.00 92.38 83 ILE A N 1
ATOM 612 C CA . ILE A 1 83 ? 1.042 -3.793 3.842 1.00 92.38 83 ILE A CA 1
ATOM 613 C C . ILE A 1 83 ? 2.242 -3.231 3.083 1.00 92.38 83 ILE A C 1
ATOM 615 O O . ILE A 1 83 ? 2.271 -3.246 1.853 1.00 92.38 83 ILE A O 1
ATOM 619 N N . SER A 1 84 ? 3.257 -2.774 3.820 1.00 93.25 84 SER A N 1
ATOM 620 C CA . SER A 1 84 ? 4.469 -2.209 3.223 1.00 93.25 84 SER A CA 1
ATOM 621 C C . SER A 1 84 ? 5.197 -3.232 2.350 1.00 93.25 84 SER A C 1
ATOM 623 O O . SER A 1 84 ? 5.665 -2.895 1.264 1.00 93.25 84 SER A O 1
ATOM 625 N N . SER A 1 85 ? 5.260 -4.485 2.808 1.00 93.12 85 SER A N 1
ATOM 626 C CA . SER A 1 85 ? 5.853 -5.608 2.081 1.00 93.12 85 SER A CA 1
ATOM 627 C C . SER A 1 85 ? 5.123 -5.882 0.764 1.00 93.12 85 SER A C 1
ATOM 629 O O . SER A 1 85 ? 5.757 -5.956 -0.288 1.00 93.12 85 SER A O 1
ATOM 631 N N . ARG A 1 86 ? 3.785 -5.957 0.786 1.00 93.06 86 ARG A N 1
ATOM 632 C CA . ARG A 1 86 ? 2.972 -6.193 -0.420 1.00 93.06 86 ARG A CA 1
ATOM 633 C C . ARG A 1 86 ? 3.096 -5.067 -1.435 1.00 93.06 86 ARG A C 1
ATOM 635 O O . ARG A 1 86 ? 3.310 -5.341 -2.613 1.00 93.06 86 ARG A O 1
ATOM 642 N N . ILE A 1 87 ? 3.017 -3.818 -0.975 1.00 93.00 87 ILE A N 1
ATOM 643 C CA . ILE A 1 87 ? 3.158 -2.640 -1.835 1.00 93.00 87 ILE A CA 1
ATOM 644 C C . ILE A 1 87 ? 4.546 -2.624 -2.485 1.00 93.00 87 ILE A C 1
ATOM 646 O O . ILE A 1 87 ? 4.632 -2.513 -3.703 1.00 93.00 87 ILE A O 1
ATOM 650 N N . ARG A 1 88 ? 5.628 -2.822 -1.719 1.00 92.06 88 ARG A N 1
ATOM 651 C CA . ARG A 1 88 ? 6.998 -2.862 -2.269 1.00 92.06 88 ARG A CA 1
ATOM 652 C C . ARG A 1 88 ? 7.239 -4.049 -3.197 1.00 92.06 88 ARG A C 1
ATOM 654 O O . ARG A 1 88 ? 8.009 -3.928 -4.140 1.00 92.06 88 ARG A O 1
ATOM 661 N N . ARG A 1 89 ? 6.594 -5.191 -2.949 1.00 91.06 89 ARG A N 1
ATOM 662 C CA . ARG A 1 89 ? 6.699 -6.365 -3.824 1.00 91.06 89 ARG A CA 1
ATOM 663 C C . ARG A 1 89 ? 6.020 -6.127 -5.172 1.00 91.06 89 ARG A C 1
ATOM 665 O O . ARG A 1 89 ? 6.538 -6.585 -6.181 1.00 91.06 89 ARG A O 1
ATOM 672 N N . ARG A 1 90 ? 4.873 -5.438 -5.194 1.00 91.25 90 ARG A N 1
ATOM 673 C CA . ARG A 1 90 ? 4.153 -5.127 -6.440 1.00 91.25 90 ARG A CA 1
ATOM 674 C C . ARG A 1 90 ? 4.753 -3.931 -7.182 1.00 91.25 90 ARG A C 1
ATOM 676 O O . ARG A 1 90 ? 4.848 -3.963 -8.406 1.00 91.25 90 ARG A O 1
ATOM 683 N N . PHE A 1 91 ? 5.185 -2.921 -6.433 1.00 92.12 91 PHE A N 1
ATOM 684 C CA . PHE A 1 91 ? 5.726 -1.660 -6.932 1.00 92.12 91 PHE A CA 1
ATOM 685 C C . PHE A 1 91 ? 7.117 -1.402 -6.313 1.00 92.12 91 PHE A C 1
ATOM 687 O O . PHE A 1 91 ? 7.253 -0.582 -5.397 1.00 92.12 91 PHE A O 1
ATOM 694 N N . PRO A 1 92 ? 8.179 -2.074 -6.801 1.00 89.56 92 PRO A N 1
ATOM 695 C CA . PRO A 1 92 ? 9.542 -1.950 -6.272 1.00 89.56 92 PRO A CA 1
ATOM 696 C C . PRO A 1 92 ? 10.088 -0.521 -6.329 1.00 89.56 92 PRO A C 1
ATOM 698 O O . PRO A 1 92 ? 10.950 -0.152 -5.536 1.00 89.56 92 PRO A O 1
ATOM 701 N N . ARG A 1 93 ? 9.557 0.300 -7.244 1.00 89.31 93 ARG A N 1
ATOM 702 C CA . ARG A 1 93 ? 9.930 1.709 -7.406 1.00 89.31 93 ARG A CA 1
ATOM 703 C C . ARG A 1 93 ? 9.448 2.617 -6.274 1.00 89.31 93 ARG A C 1
ATOM 705 O O . ARG A 1 93 ? 9.939 3.735 -6.188 1.00 89.31 93 ARG A O 1
ATOM 712 N N . ILE A 1 94 ? 8.514 2.193 -5.415 1.00 91.94 94 ILE A N 1
ATOM 713 C CA . ILE A 1 94 ? 8.062 3.025 -4.290 1.00 91.94 94 ILE A CA 1
ATOM 714 C C . ILE A 1 94 ? 9.198 3.183 -3.277 1.00 91.94 94 ILE A C 1
ATOM 716 O O . ILE A 1 94 ? 9.588 2.237 -2.588 1.00 91.94 94 ILE A O 1
ATOM 720 N N . ALA A 1 95 ? 9.701 4.409 -3.152 1.00 91.38 95 ALA A N 1
ATOM 721 C CA . ALA A 1 95 ? 10.803 4.727 -2.256 1.00 91.38 95 ALA A CA 1
ATOM 722 C C . ALA A 1 95 ? 10.338 4.750 -0.795 1.00 91.38 95 ALA A C 1
ATOM 724 O O . ALA A 1 95 ? 10.977 4.160 0.087 1.00 91.38 95 ALA A O 1
ATOM 725 N N . GLN A 1 96 ? 9.194 5.390 -0.538 1.00 93.06 96 GLN A N 1
ATOM 726 C CA . GLN A 1 96 ? 8.700 5.631 0.812 1.00 93.06 96 GLN A CA 1
ATOM 727 C C . GLN A 1 96 ? 7.197 5.375 0.930 1.00 93.06 96 GLN A C 1
ATOM 729 O O . GLN A 1 96 ? 6.408 5.732 0.059 1.00 93.06 96 GLN A O 1
ATOM 734 N N . ILE A 1 97 ? 6.808 4.772 2.054 1.00 94.81 97 ILE A N 1
ATOM 735 C CA . ILE A 1 97 ? 5.412 4.605 2.455 1.00 94.81 97 ILE A CA 1
ATOM 736 C C . ILE A 1 97 ? 5.270 5.281 3.813 1.00 94.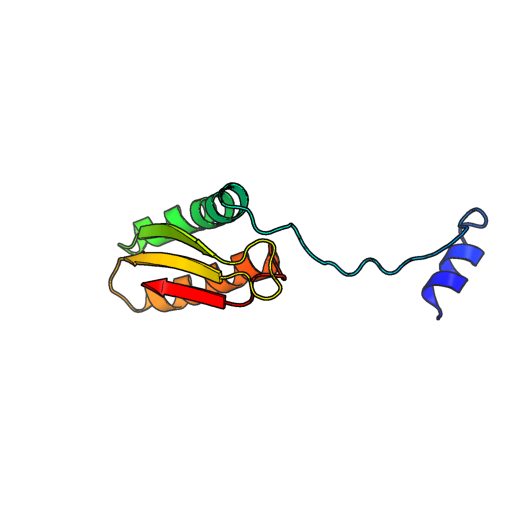81 97 ILE A C 1
ATOM 738 O O . ILE A 1 97 ? 5.955 4.913 4.771 1.00 94.81 97 ILE A O 1
ATOM 742 N N . VAL A 1 98 ? 4.417 6.293 3.878 1.00 94.62 98 VAL A N 1
ATOM 743 C CA . VAL A 1 98 ? 4.142 7.065 5.087 1.00 94.62 98 VAL A CA 1
ATOM 744 C C . VAL A 1 98 ? 2.786 6.629 5.614 1.00 94.62 98 VAL A C 1
ATOM 746 O O . VAL A 1 98 ? 1.815 6.567 4.867 1.00 94.62 98 VAL A O 1
ATOM 749 N N . PHE A 1 99 ? 2.730 6.313 6.903 1.00 92.00 99 PHE A N 1
ATOM 750 C CA . PHE A 1 99 ? 1.490 5.962 7.587 1.00 92.00 99 PHE A CA 1
ATOM 751 C C . PHE A 1 99 ? 1.135 7.098 8.537 1.00 92.00 99 PHE A C 1
ATOM 753 O O . PHE A 1 99 ? 1.969 7.450 9.374 1.00 92.00 99 PHE A O 1
ATOM 760 N N . THR A 1 100 ? -0.062 7.658 8.375 1.00 86.38 100 THR A N 1
ATOM 761 C CA . THR A 1 100 ? -0.638 8.715 9.222 1.00 86.38 100 THR A CA 1
ATOM 762 C C . THR A 1 100 ? -1.790 8.171 10.052 1.00 86.38 100 THR A C 1
ATOM 764 O O . THR A 1 100 ? -2.532 7.302 9.530 1.00 86.38 100 THR A O 1
#

pLDDT: mean 86.54, std 8.19, range [59.59, 95.5]

Sequence (100 aa):
MGIEKRLRERIPEIESVVAVEDAGEQPSSEGVEQVLDQVRPFLKIAGGSIELVSMTNIDGPAPVVNLRLTGTGAAIQSVKVEISSRIRRRFPRIAQI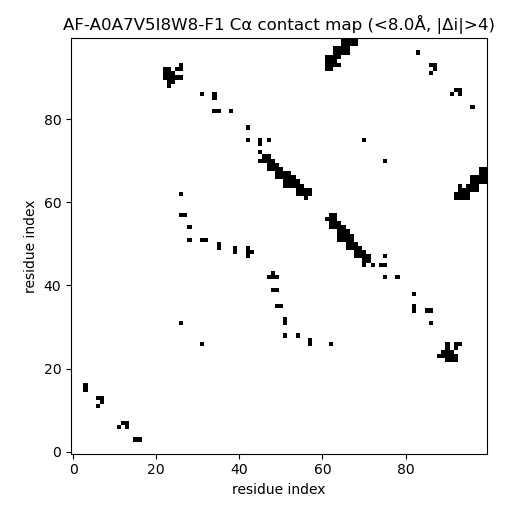VFT

Solvent-accessible surface area (backbone atoms only — not comparable to full-atom values): 5968 Å² total; per-residue (Å²): 129,62,66,60,53,57,44,38,76,76,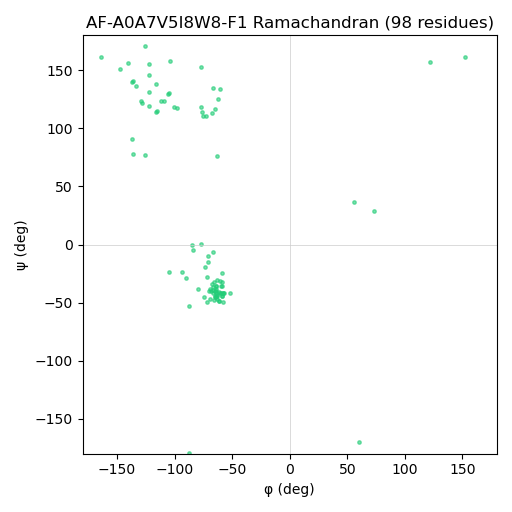41,78,83,61,88,79,80,78,86,76,76,84,60,52,48,81,77,41,73,68,61,51,49,59,56,48,62,71,48,45,66,60,28,54,76,62,60,25,48,76,44,84,71,50,75,43,47,64,93,49,94,58,14,33,41,36,32,37,60,49,63,76,58,76,68,56,60,58,47,52,53,51,52,53,50,53,50,38,70,50,17,56,60,52,68,44,77,47,78,84

Radius of gyration: 18.98 Å; Cα contacts (8 Å, |Δi|>4): 125; chains: 1; bounding box: 39×38×52 Å

Nearest PDB structures (foldseek):
  2z51-assembly1_A-2  TM=6.611E-01  e=4.653E-07  unclassified
  9jkp-assembly1_B  TM=4.948E-01  e=5.268E-02  Staphylococcus aureus subsp. aureus NCTC 8325
  3gr0-assembly2_B  TM=4.067E-01  e=3.756E-02  Salmonella enterica subsp. enterica serovar Typhimurium
  6xrs-assembly2_B  TM=5.609E-01  e=1.905E-01  Neisseria gonorrhoeae NCCP11945
  6zuo-assembly1_H  TM=4.074E-01  e=2.666E+00  Homo sapiens

Foldseek 3Di:
DVPFVVCCVVPVPDPDDDDDDCQADQDDPVVLVVLQVVLQVVQVVQVKHKDWDDWPQSVHQAIETEMEIDHDDPVSVVSVVVSVVSCCVRRVSHRYYHYD

Secondary structure (DSSP, 8-state):
-HHHHHHHHH-TT-----------PPP-HHHHHHHHHHHHHHHHHTT-EEEEEEEESTTSSS-EEEEEEE--SHHHHHHHHHHHHHHHHH-TT--EEEE-

Mean predicted aligned error: 8.72 Å